Protein AF-A0A3D4IQQ5-F1 (afdb_monomer)

Foldseek 3Di:
DPPQQPPPDQDPDDADVPDPADSSCFDKDWDADPPGDTDIWTDHHPDTHD

Structure (mmCIF, N/CA/C/O backbone):
data_AF-A0A3D4IQQ5-F1
#
_entry.id   AF-A0A3D4IQQ5-F1
#
loop_
_atom_site.group_PDB
_atom_site.id
_atom_site.type_symbol
_atom_site.label_atom_id
_atom_site.label_alt_id
_atom_site.label_comp_id
_atom_site.label_asym_id
_atom_site.label_entity_id
_atom_site.label_seq_id
_atom_site.pdbx_PDB_ins_code
_atom_site.Cartn_x
_atom_site.Cartn_y
_atom_site.Cartn_z
_atom_site.occupancy
_atom_site.B_iso_or_equiv
_atom_site.auth_seq_id
_atom_site.auth_comp_id
_atom_site.auth_asym_id
_atom_site.auth_atom_id
_atom_site.pdbx_PDB_model_num
ATOM 1 N N . MET A 1 1 ? -11.959 19.185 6.481 1.00 59.44 1 MET A N 1
ATOM 2 C CA . MET A 1 1 ? -11.039 18.022 6.479 1.00 59.44 1 MET A CA 1
ATOM 3 C C . MET A 1 1 ? -10.955 17.461 5.067 1.00 59.44 1 MET A C 1
ATOM 5 O O . MET A 1 1 ? -11.979 17.422 4.396 1.00 59.44 1 MET A O 1
ATOM 9 N N . ARG A 1 2 ? -9.763 17.081 4.586 1.00 71.25 2 ARG A N 1
ATOM 10 C CA . ARG A 1 2 ? -9.613 16.403 3.284 1.00 71.25 2 ARG A CA 1
ATOM 11 C C . ARG A 1 2 ? -10.256 15.014 3.378 1.00 71.25 2 ARG A C 1
ATOM 13 O O . ARG A 1 2 ? -9.977 14.312 4.343 1.00 71.25 2 ARG A O 1
ATOM 20 N N . LYS A 1 3 ? -11.095 14.628 2.403 1.00 85.25 3 LYS A N 1
ATOM 21 C CA . LYS A 1 3 ? -11.831 13.344 2.414 1.00 85.25 3 LYS A CA 1
ATOM 22 C C . LYS A 1 3 ? -10.909 12.126 2.573 1.00 85.25 3 LYS A C 1
ATOM 24 O O . LYS A 1 3 ? -11.295 11.171 3.223 1.00 85.25 3 LYS A O 1
ATOM 29 N N . SER A 1 4 ? -9.695 12.187 2.026 1.00 82.62 4 SER A N 1
ATOM 30 C CA . SER A 1 4 ? -8.689 11.114 2.059 1.00 82.62 4 SER A CA 1
ATOM 31 C C . SER A 1 4 ? -8.118 10.818 3.448 1.00 82.62 4 SER A C 1
ATOM 33 O O . SER A 1 4 ? -7.731 9.690 3.722 1.00 82.62 4 SER A O 1
ATOM 35 N N . ASN A 1 5 ? -8.071 11.817 4.332 1.00 87.19 5 ASN A N 1
ATOM 36 C CA . ASN A 1 5 ? -7.423 11.691 5.639 1.00 87.19 5 ASN A CA 1
ATOM 37 C C . ASN A 1 5 ? -8.449 11.424 6.747 1.00 87.19 5 ASN A C 1
ATOM 39 O O . ASN A 1 5 ? -8.151 11.635 7.920 1.00 87.19 5 ASN A O 1
ATOM 43 N N . ASP A 1 6 ? -9.668 11.011 6.385 1.00 92.00 6 ASP A N 1
ATOM 44 C CA . ASP A 1 6 ? -10.683 10.625 7.357 1.00 92.00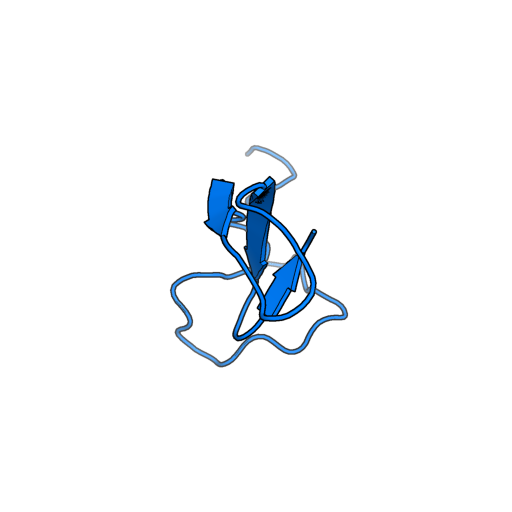 6 ASP A CA 1
ATOM 45 C C . ASP A 1 6 ? -10.227 9.340 8.086 1.00 92.00 6 ASP A C 1
ATOM 47 O O . ASP A 1 6 ? -10.053 8.294 7.444 1.00 92.00 6 ASP A O 1
ATOM 51 N N . PRO A 1 7 ? -10.039 9.378 9.422 1.00 89.00 7 PRO A N 1
ATOM 52 C CA . PRO A 1 7 ? -9.625 8.213 10.209 1.00 89.00 7 PRO A CA 1
ATOM 53 C C . PRO A 1 7 ? -10.615 7.039 10.156 1.00 89.00 7 PRO A C 1
ATOM 55 O O . PRO A 1 7 ? -10.263 5.915 10.524 1.00 89.00 7 PRO A O 1
ATOM 58 N N . LYS A 1 8 ? -11.859 7.283 9.724 1.00 91.88 8 LYS A N 1
ATOM 59 C CA . LYS A 1 8 ? -12.892 6.252 9.571 1.00 91.88 8 LYS A CA 1
ATOM 60 C C . LYS A 1 8 ? -12.727 5.426 8.299 1.00 91.88 8 LYS A C 1
ATOM 62 O O . LYS A 1 8 ? -13.309 4.345 8.225 1.00 91.88 8 LYS A O 1
ATOM 67 N N . LEU A 1 9 ? -11.948 5.893 7.319 1.00 92.12 9 LEU A N 1
ATOM 68 C CA . LEU A 1 9 ? -11.687 5.127 6.102 1.00 92.12 9 LEU A CA 1
ATOM 69 C C . LEU A 1 9 ? -10.915 3.847 6.419 1.00 92.12 9 LEU A C 1
ATOM 71 O O . LEU A 1 9 ? -9.974 3.836 7.220 1.00 92.12 9 LEU A O 1
ATOM 75 N N . LYS A 1 10 ? -11.325 2.766 5.758 1.00 91.38 10 LYS A N 1
ATOM 76 C CA . LYS A 1 10 ? -10.723 1.440 5.864 1.00 91.38 10 LYS A CA 1
ATOM 77 C C . LYS A 1 10 ? -10.366 0.939 4.475 1.00 91.38 10 LYS A C 1
ATOM 79 O O . LYS A 1 10 ? -11.111 1.165 3.526 1.00 91.38 10 LYS A O 1
ATOM 84 N N . SER A 1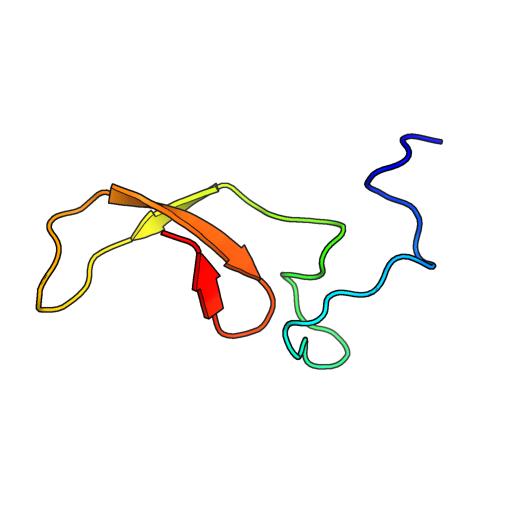 11 ? -9.218 0.278 4.383 1.00 92.69 11 SER A N 1
ATOM 85 C CA 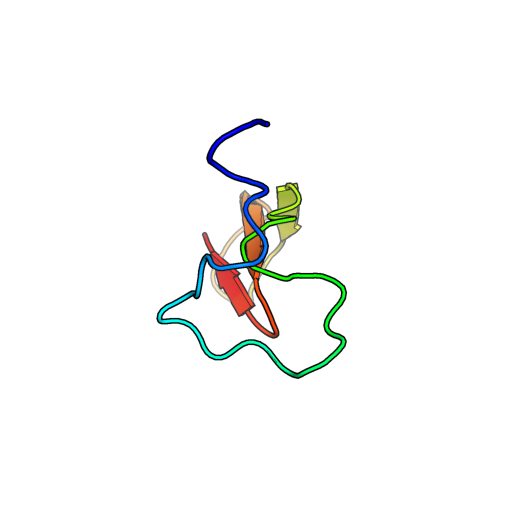. SER A 1 11 ? -8.826 -0.441 3.178 1.00 92.69 11 SER A CA 1
ATOM 86 C C . SER A 1 11 ? -9.441 -1.834 3.178 1.00 92.69 11 SER A C 1
ATOM 88 O O . SER A 1 11 ? -9.679 -2.410 4.238 1.00 92.69 11 SER A O 1
ATOM 90 N N . TRP A 1 12 ? -9.669 -2.371 1.984 1.00 95.06 12 TRP A N 1
ATOM 91 C CA . TRP A 1 12 ? -9.903 -3.801 1.786 1.00 95.06 12 TRP A CA 1
ATOM 92 C C . TRP A 1 12 ? -8.599 -4.607 1.911 1.00 95.06 12 TRP A C 1
ATOM 94 O O . TRP A 1 12 ? -8.645 -5.800 2.190 1.00 95.06 12 TRP A O 1
ATOM 104 N N . VAL A 1 13 ? -7.441 -3.955 1.745 1.00 94.69 13 VAL A N 1
ATOM 105 C CA . VAL A 1 13 ? -6.126 -4.521 2.066 1.00 94.69 13 VAL A CA 1
ATOM 106 C C . VAL A 1 13 ? -5.954 -4.532 3.580 1.00 94.69 13 VAL A C 1
ATOM 108 O O . VAL A 1 13 ? -6.184 -3.519 4.245 1.00 94.69 13 VAL A O 1
ATOM 111 N N . GLU A 1 14 ? -5.518 -5.661 4.129 1.00 94.88 14 GLU A N 1
ATOM 112 C CA . GLU A 1 14 ? -5.222 -5.767 5.552 1.00 94.88 14 GLU A CA 1
ATOM 113 C C . GLU A 1 14 ? -4.028 -4.875 5.923 1.00 94.88 14 GLU A C 1
ATOM 115 O O . GLU A 1 14 ? -2.925 -5.013 5.391 1.00 94.88 14 GLU A O 1
ATOM 120 N N . VAL A 1 15 ? -4.259 -3.941 6.848 1.00 95.06 15 VAL A N 1
ATOM 121 C CA . VAL A 1 15 ? -3.234 -3.036 7.374 1.00 95.06 15 VAL A CA 1
ATOM 122 C C . VAL A 1 15 ? -3.028 -3.350 8.857 1.00 95.06 15 VAL A C 1
ATOM 124 O O . VAL A 1 15 ? -3.974 -3.192 9.638 1.00 95.06 15 VAL A O 1
ATOM 127 N N . PRO A 1 16 ? -1.813 -3.752 9.277 1.00 94.19 16 PRO A N 1
ATOM 128 C CA . PRO A 1 16 ? -1.509 -3.987 10.683 1.00 94.19 16 PRO A CA 1
ATOM 129 C C . PRO A 1 16 ? -1.775 -2.752 11.548 1.00 94.19 16 PRO A C 1
ATOM 131 O O . PRO A 1 16 ? -1.525 -1.610 11.147 1.00 94.19 16 PRO A O 1
ATOM 134 N N . LYS A 1 17 ? -2.249 -2.971 12.779 1.00 92.12 17 LYS A N 1
ATOM 135 C CA . LYS A 1 17 ? -2.445 -1.881 13.741 1.00 92.12 17 LYS A CA 1
ATOM 136 C C . LYS A 1 17 ? -1.099 -1.210 14.039 1.00 92.12 17 LYS A C 1
ATOM 138 O O . LYS A 1 17 ? -0.158 -1.880 14.442 1.00 92.12 17 LYS A O 1
ATOM 143 N N . GLY A 1 18 ? -1.041 0.113 13.881 1.00 92.06 18 GLY A N 1
ATOM 144 C CA . GLY A 1 18 ? 0.186 0.889 14.085 1.00 92.06 18 GLY A CA 1
ATOM 145 C C . GLY A 1 18 ? 1.145 0.892 12.892 1.00 92.06 18 GLY A C 1
ATOM 146 O O . GLY A 1 18 ? 2.257 1.372 13.042 1.00 92.06 18 GLY A O 1
ATOM 147 N N . SER A 1 19 ? 0.735 0.377 11.726 1.00 93.88 19 SER A N 1
ATOM 148 C CA . SER A 1 19 ? 1.510 0.520 10.489 1.00 93.88 19 SER A CA 1
ATOM 149 C C . SER A 1 19 ? 1.707 1.995 10.126 1.00 93.88 19 SER A C 1
ATOM 151 O O . SER A 1 19 ? 0.758 2.781 10.189 1.00 93.88 19 SER A O 1
ATOM 153 N N . ASP A 1 20 ? 2.909 2.334 9.660 1.00 95.31 20 ASP A N 1
ATOM 154 C CA . ASP A 1 20 ? 3.236 3.647 9.091 1.00 95.31 20 ASP A CA 1
ATOM 155 C C . ASP A 1 20 ? 2.545 3.897 7.738 1.00 95.31 20 ASP A C 1
ATOM 157 O O . ASP A 1 20 ? 2.513 5.027 7.248 1.00 95.31 20 ASP A O 1
ATOM 161 N N . PHE A 1 21 ? 1.947 2.863 7.136 1.00 96.38 21 PHE A N 1
ATOM 162 C CA . PHE A 1 21 ? 1.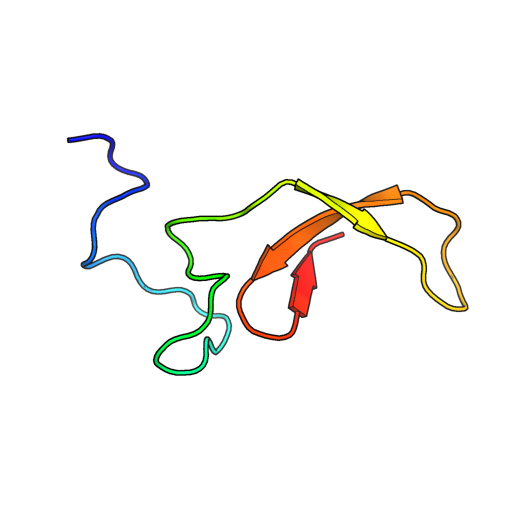317 2.911 5.814 1.00 96.38 21 PHE A CA 1
ATOM 163 C C . PHE A 1 21 ? -0.196 2.637 5.867 1.00 96.38 21 PHE A C 1
ATOM 165 O O . PHE A 1 21 ? -0.683 1.698 5.229 1.00 96.38 21 PHE A O 1
ATOM 172 N N . PRO A 1 22 ? -0.987 3.425 6.621 1.00 95.94 22 PRO A N 1
ATOM 173 C CA . PRO A 1 22 ? -2.434 3.311 6.583 1.00 95.94 22 PRO A CA 1
ATOM 174 C C . PRO A 1 22 ? -2.996 3.895 5.278 1.00 95.94 22 PRO A C 1
ATOM 176 O O . PRO A 1 22 ? -2.320 4.637 4.562 1.00 95.94 22 PRO A O 1
ATOM 179 N N . ILE A 1 23 ? -4.276 3.625 4.997 1.00 95.38 23 ILE A N 1
ATOM 180 C CA . ILE A 1 23 ? -4.972 4.145 3.802 1.00 95.38 23 ILE A CA 1
ATOM 181 C C . ILE A 1 23 ? -5.004 5.683 3.735 1.00 95.38 23 ILE A C 1
ATOM 183 O O . ILE A 1 23 ? -5.227 6.259 2.677 1.00 95.38 23 ILE A O 1
ATOM 187 N N . GLN A 1 24 ? -4.758 6.360 4.854 1.00 94.62 24 GLN A N 1
ATOM 188 C CA . GLN A 1 24 ? -4.667 7.814 4.938 1.00 94.62 24 GLN A CA 1
ATOM 189 C C . GLN A 1 24 ? -3.292 8.375 4.529 1.00 94.62 24 GLN A C 1
ATOM 191 O O . GLN A 1 24 ? -3.192 9.585 4.337 1.00 94.62 24 GLN A O 1
ATOM 196 N N . ASN A 1 25 ? -2.240 7.547 4.446 1.00 94.38 25 ASN A N 1
ATOM 197 C CA . ASN A 1 25 ? -0.874 8.007 4.165 1.00 94.38 25 ASN A CA 1
ATOM 198 C C . ASN A 1 25 ? -0.499 7.838 2.686 1.00 94.38 25 ASN A C 1
ATOM 200 O O . ASN A 1 25 ? -0.116 8.812 2.049 1.00 94.38 25 ASN A O 1
ATOM 204 N N . LEU A 1 26 ? -0.644 6.619 2.151 1.00 94.12 26 LEU A N 1
ATOM 205 C CA . LEU A 1 26 ? -0.358 6.262 0.750 1.00 94.12 26 LEU A CA 1
ATOM 206 C C . LEU A 1 26 ? 0.884 6.974 0.158 1.00 94.12 26 LEU A C 1
ATOM 208 O O . LEU A 1 26 ? 0.760 7.714 -0.823 1.00 94.12 26 LEU A O 1
ATOM 212 N N . PRO A 1 27 ? 2.084 6.794 0.747 1.00 96.44 27 PRO A N 1
ATOM 213 C CA . PRO A 1 27 ? 3.286 7.439 0.244 1.00 96.44 27 PRO A CA 1
ATOM 214 C C . PRO A 1 27 ? 3.742 6.798 -1.068 1.00 96.44 27 PRO A C 1
ATOM 216 O O . PRO A 1 27 ? 3.644 5.583 -1.254 1.00 96.44 27 PRO A O 1
ATOM 219 N N . PHE A 1 28 ? 4.300 7.627 -1.947 1.00 97.19 28 PHE A N 1
ATOM 220 C CA . PHE A 1 28 ? 4.913 7.188 -3.195 1.00 97.19 28 PHE A CA 1
ATOM 221 C C . PHE A 1 28 ? 6.382 6.831 -2.977 1.00 97.19 28 PHE A C 1
ATOM 223 O O . PHE A 1 28 ? 7.105 7.529 -2.262 1.00 97.19 28 PHE A O 1
ATOM 230 N N . GLY A 1 29 ? 6.834 5.776 -3.641 1.00 96.56 29 GLY A N 1
ATOM 231 C CA . GLY A 1 29 ? 8.232 5.366 -3.662 1.00 96.56 29 GLY A CA 1
ATOM 232 C C . GLY A 1 29 ? 8.587 4.680 -4.973 1.00 96.56 29 GLY A C 1
ATOM 233 O O . GLY A 1 29 ? 7.716 4.395 -5.790 1.00 96.56 29 GLY A O 1
ATOM 234 N N . ILE A 1 30 ? 9.876 4.415 -5.169 1.00 97.00 30 ILE A N 1
ATOM 235 C CA . ILE A 1 30 ? 10.352 3.559 -6.256 1.00 97.00 30 ILE A CA 1
ATOM 236 C C . ILE A 1 30 ? 10.652 2.184 -5.670 1.00 97.00 30 ILE A C 1
ATOM 238 O O . ILE A 1 30 ? 11.431 2.080 -4.720 1.00 97.00 30 ILE A O 1
ATOM 242 N N . PHE A 1 31 ? 10.060 1.137 -6.234 1.00 95.00 31 PHE A N 1
ATOM 243 C CA . PHE A 1 31 ? 10.320 -0.244 -5.837 1.00 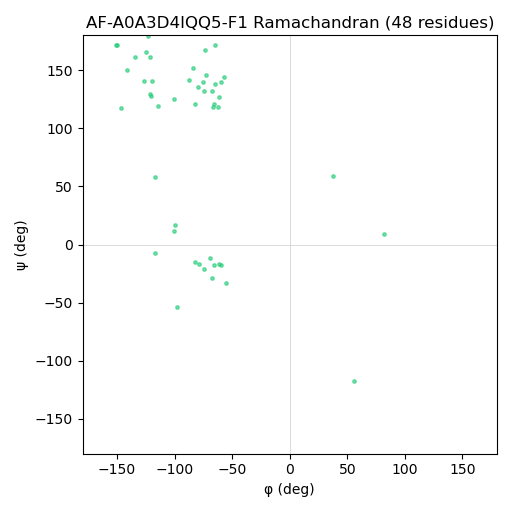95.00 31 PHE A CA 1
ATOM 244 C C . PHE A 1 31 ? 10.751 -1.079 -7.043 1.00 95.00 31 PHE A C 1
ATOM 246 O O . PHE A 1 31 ? 10.654 -0.656 -8.194 1.00 95.00 31 PHE A O 1
ATOM 253 N N . LYS A 1 32 ? 11.295 -2.262 -6.767 1.00 95.06 32 LYS A N 1
ATOM 254 C CA . LYS A 1 32 ? 11.658 -3.257 -7.778 1.00 95.06 32 LYS A CA 1
ATOM 255 C C . LYS A 1 32 ? 11.338 -4.647 -7.251 1.00 95.06 32 LYS A C 1
ATOM 257 O O . LYS A 1 32 ? 11.439 -4.887 -6.046 1.00 95.06 32 LYS A O 1
ATOM 262 N N . THR A 1 33 ? 11.014 -5.565 -8.148 1.00 93.5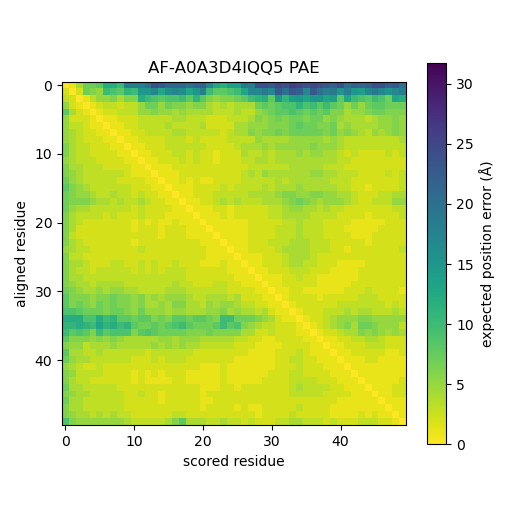0 33 THR A N 1
ATOM 263 C CA . THR A 1 33 ? 10.831 -6.988 -7.831 1.00 93.50 33 THR A CA 1
ATOM 264 C C . THR A 1 33 ? 11.778 -7.822 -8.690 1.00 93.50 33 THR A C 1
ATOM 266 O O . THR A 1 33 ? 12.518 -7.290 -9.513 1.00 93.50 33 THR A O 1
ATO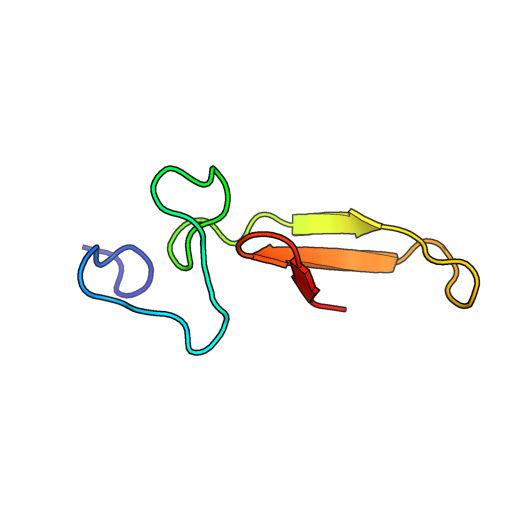M 269 N N . ASN A 1 34 ? 11.767 -9.145 -8.526 1.00 95.19 34 ASN A N 1
ATOM 270 C CA . ASN A 1 34 ? 12.564 -10.030 -9.380 1.00 95.19 34 ASN A CA 1
ATOM 271 C C . ASN A 1 34 ? 12.099 -10.030 -10.849 1.00 95.19 34 ASN A C 1
ATOM 273 O O . ASN A 1 34 ? 12.844 -10.481 -11.712 1.00 95.19 34 ASN A O 1
ATOM 277 N N . TYR A 1 35 ? 10.880 -9.556 -11.128 1.00 93.19 35 TYR A N 1
ATOM 278 C CA . TYR A 1 35 ? 10.256 -9.567 -12.455 1.00 93.19 35 TYR A CA 1
ATOM 279 C C . TYR A 1 35 ? 9.971 -8.160 -13.010 1.00 93.19 35 TYR A C 1
ATOM 281 O O . TYR A 1 35 ? 9.604 -8.044 -14.176 1.00 93.19 35 TYR A O 1
ATOM 289 N N . LEU A 1 36 ? 10.164 -7.098 -12.217 1.00 91.06 36 LEU A N 1
ATOM 290 C CA . LEU A 1 36 ? 9.969 -5.704 -12.627 1.00 91.06 36 LEU A CA 1
ATOM 291 C C . LEU A 1 36 ? 11.265 -4.905 -12.503 1.00 91.06 36 LEU A C 1
ATOM 293 O O . LEU A 1 36 ? 12.005 -5.024 -11.522 1.00 91.06 36 LEU A O 1
ATOM 297 N N . THR A 1 37 ? 11.503 -4.024 -13.475 1.00 94.50 37 THR A N 1
ATOM 298 C CA . THR A 1 37 ? 12.477 -2.935 -13.337 1.00 94.50 37 THR A CA 1
ATOM 299 C C . THR A 1 37 ? 12.035 -1.949 -12.249 1.00 94.50 37 THR A C 1
ATOM 301 O O . THR A 1 37 ? 10.932 -2.047 -11.724 1.00 94.50 37 THR A O 1
ATOM 304 N N . ALA A 1 38 ? 12.891 -0.991 -11.886 1.00 96.56 38 ALA A N 1
ATOM 305 C CA . ALA A 1 38 ? 12.521 0.031 -10.909 1.00 96.56 38 ALA A CA 1
ATOM 306 C C . ALA A 1 38 ? 11.342 0.880 -11.423 1.00 96.56 38 ALA A C 1
ATOM 308 O O . ALA A 1 38 ? 11.473 1.538 -12.457 1.00 96.56 38 ALA A O 1
ATOM 309 N N . VAL A 1 39 ? 10.217 0.860 -10.706 1.00 96.56 39 VAL A N 1
ATOM 310 C CA . VAL A 1 39 ? 8.974 1.570 -11.055 1.00 96.56 39 VAL A CA 1
ATOM 311 C C . VAL A 1 39 ? 8.400 2.298 -9.840 1.00 96.56 39 VAL A C 1
ATOM 313 O O . VAL A 1 39 ? 8.786 2.029 -8.701 1.00 96.56 39 VAL A O 1
ATOM 316 N N . ALA A 1 40 ? 7.516 3.266 -10.085 1.00 97.50 40 ALA A N 1
ATOM 317 C CA . ALA A 1 40 ? 6.809 3.967 -9.020 1.00 97.50 40 ALA A CA 1
ATOM 318 C C . ALA A 1 40 ? 5.708 3.081 -8.436 1.00 97.50 40 ALA A C 1
ATOM 320 O O . ALA A 1 40 ? 5.013 2.410 -9.183 1.00 97.50 40 ALA A O 1
ATOM 321 N N . GLY A 1 41 ? 5.538 3.121 -7.119 1.00 97.00 41 GLY A N 1
ATOM 322 C CA . GLY A 1 41 ? 4.473 2.412 -6.422 1.00 97.00 41 GLY A CA 1
ATOM 323 C C . GLY A 1 41 ? 4.049 3.123 -5.143 1.00 97.00 41 GLY A C 1
ATOM 324 O O . GLY A 1 41 ? 4.677 4.098 -4.710 1.00 97.00 41 GLY A O 1
ATOM 325 N N . VAL A 1 42 ? 2.973 2.629 -4.537 1.00 97.62 42 VAL A N 1
ATOM 326 C CA . VAL A 1 42 ? 2.367 3.200 -3.326 1.00 97.62 42 VAL A CA 1
ATOM 327 C C . VAL A 1 42 ? 2.359 2.173 -2.202 1.00 97.62 42 VAL A C 1
ATOM 329 O O . VAL A 1 42 ? 1.853 1.067 -2.376 1.00 97.62 42 VAL A O 1
ATOM 332 N N . ALA A 1 43 ? 2.880 2.532 -1.028 1.00 97.12 43 ALA A N 1
ATOM 333 C CA . ALA A 1 43 ? 2.886 1.625 0.120 1.00 97.12 43 ALA A CA 1
ATOM 334 C C . ALA A 1 43 ? 1.523 1.592 0.838 1.00 97.12 43 ALA A C 1
ATOM 336 O O . ALA A 1 43 ? 0.931 2.640 1.120 1.00 97.12 43 ALA A O 1
ATOM 337 N N . ILE A 1 44 ? 1.051 0.390 1.186 1.00 96.88 44 ILE A N 1
ATOM 338 C CA . ILE A 1 44 ? -0.143 0.172 2.013 1.00 96.88 44 ILE A CA 1
ATOM 339 C C . ILE A 1 44 ? 0.007 -1.082 2.885 1.00 96.88 44 ILE A C 1
ATOM 341 O O . ILE A 1 44 ? 0.125 -2.204 2.394 1.00 96.88 44 ILE A O 1
ATOM 345 N N . GLY A 1 45 ? -0.016 -0.905 4.208 1.00 95.31 45 GLY A N 1
ATOM 346 C CA . GLY A 1 45 ? 0.241 -1.986 5.160 1.00 95.31 45 GLY A CA 1
ATOM 347 C C . GLY A 1 45 ? 1.590 -2.661 4.902 1.00 95.31 45 GLY A C 1
ATOM 348 O O . GLY A 1 45 ? 2.629 -2.015 4.990 1.00 95.31 45 GLY A O 1
ATOM 349 N N . ASN A 1 46 ? 1.554 -3.954 4.572 1.00 96.44 46 ASN A N 1
ATOM 350 C CA . ASN A 1 46 ? 2.736 -4.758 4.232 1.00 96.44 46 ASN A CA 1
ATOM 351 C C . ASN A 1 46 ? 2.921 -4.947 2.714 1.00 96.44 46 ASN A C 1
ATOM 353 O O . ASN A 1 46 ? 3.703 -5.797 2.290 1.00 96.44 46 ASN A O 1
ATOM 357 N N . TYR A 1 47 ? 2.180 -4.196 1.900 1.00 96.12 47 TYR A N 1
ATOM 358 C CA . TYR A 1 47 ? 2.138 -4.340 0.449 1.00 96.12 47 TYR A CA 1
ATOM 359 C C . TYR A 1 47 ? 2.558 -3.046 -0.249 1.00 96.12 47 TYR A C 1
ATOM 361 O O . TYR A 1 47 ? 2.515 -1.955 0.324 1.00 96.12 47 TYR A O 1
ATOM 369 N N . VAL A 1 48 ? 2.929 -3.183 -1.520 1.00 96.31 48 VAL A N 1
ATOM 370 C CA . VAL A 1 48 ? 3.127 -2.068 -2.447 1.00 96.31 48 VAL A CA 1
ATOM 371 C C . VAL A 1 48 ? 2.179 -2.273 -3.620 1.00 96.31 48 VAL A C 1
ATOM 373 O O . VAL A 1 48 ? 2.114 -3.371 -4.173 1.00 96.31 48 VAL A O 1
ATOM 376 N N . LEU A 1 49 ? 1.422 -1.233 -3.956 1.00 94.69 49 LEU A N 1
ATOM 377 C CA . LEU A 1 49 ? 0.652 -1.157 -5.188 1.00 94.69 49 LEU A CA 1
ATOM 378 C C . LE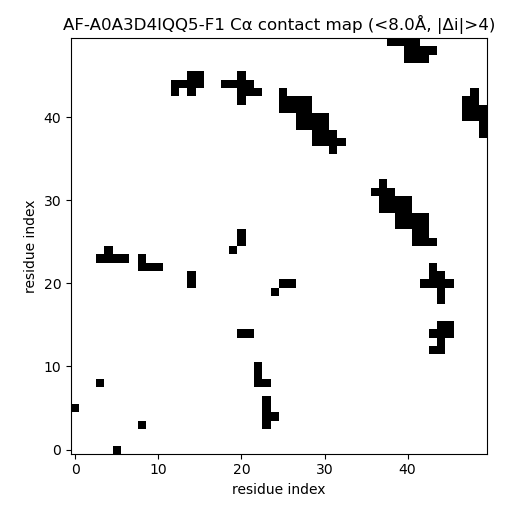U A 1 49 ? 1.594 -0.712 -6.310 1.00 94.69 49 LEU A C 1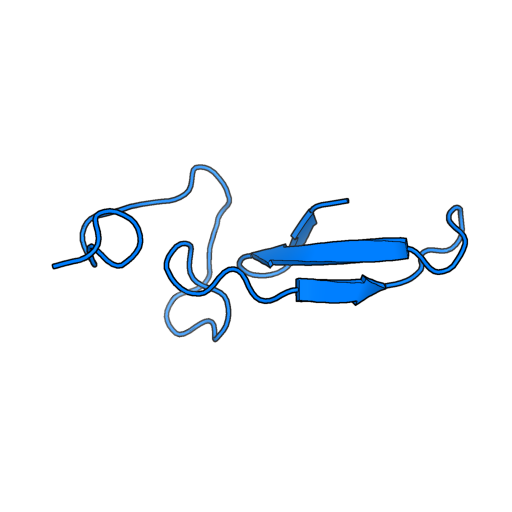
ATOM 380 O O . LEU A 1 49 ? 2.198 0.356 -6.188 1.00 94.69 49 LEU A O 1
ATOM 384 N N . ASP A 1 50 ? 1.710 -1.549 -7.338 1.00 92.69 50 ASP A N 1
ATOM 385 C CA . ASP A 1 50 ? 2.274 -1.203 -8.649 1.00 92.69 50 ASP A CA 1
ATOM 386 C C . ASP A 1 50 ? 1.242 -0.402 -9.457 1.00 92.69 50 ASP A C 1
ATOM 388 O O . ASP A 1 50 ? 0.117 -0.934 -9.639 1.00 92.69 50 ASP A O 1
#

pLDDT: mean 92.97, std 6.5, range [59.44, 97.62]

Sequence (50 aa):
MRKSNDPKLKSWVEVPKGSDFPIQNLPFGIFKTNYLTAVAGVAIGNYVLD

Mean predicted aligned error: 3.64 Å

Radius of gyration: 12.21 Å; Cα contacts (8 Å, |Δi|>4): 69; chains: 1; bounding box: 26×28×27 Å

Secondary structure (DSSP, 8-state):
--GGG-TT---SS---TT-S--TTT--EEEE--SSS-SEEEEEETTEEE-

Solvent-accessible surface area (backbone atoms only — not comparable to full-atom values): 3280 Å² total; per-residue (Å²): 131,65,82,67,62,43,86,84,68,77,64,94,63,79,56,60,90,87,47,90,25,40,83,61,57,54,51,79,46,78,47,68,56,100,88,45,69,82,40,72,29,31,38,42,36,92,45,69,48,116

Nearest PDB structures (foldseek):
  4bts-assembly1_AY  TM=2.887E-01  e=4.151E+00  Tetrahymena thermophila